Protein AF-A0A2D9HBE5-F1 (afdb_monomer)

Foldseek 3Di:
DVVLVVCVVVVNLVVSLVVLVVVCVVPNDPVSVVVSVVSCVVPVVVVVVVVVVVVVVVVVVVVD

Mean predicted aligned error: 7.0 Å

Secondary structure (DSSP, 8-state):
-HHHHHHHHTT-HHHHHHHHHHHHHHS--HHHHHHHHHHHHHHHHHHHHHHHHHHHHHHHHH--

Radius of gyration: 16.53 Å; Cα contacts (8 Å, |Δi|>4): 31; chains: 1; bounding box: 36×20×46 Å

pLDDT: mean 88.76, std 8.78, range [62.19, 97.19]

Sequence (64 aa):
DTLANLYLKQGHARQALTTLETLQANAPDTTRAARIASLEARFEQPRLRRLEELLARIRESRER

Structure (mmCIF, N/CA/C/O backbone):
data_AF-A0A2D9HBE5-F1
#
_entry.id   AF-A0A2D9HBE5-F1
#
loop_
_atom_site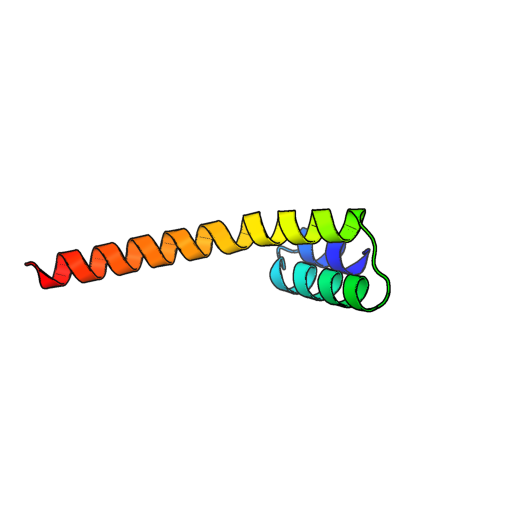.group_PDB
_atom_site.id
_atom_site.type_symbol
_atom_site.label_atom_id
_atom_site.label_alt_id
_atom_site.label_comp_id
_atom_site.label_asym_id
_atom_site.label_entity_id
_atom_site.label_seq_id
_atom_site.pdbx_PDB_ins_code
_atom_site.Cartn_x
_atom_site.Cartn_y
_atom_site.Cartn_z
_atom_site.occupancy
_atom_site.B_iso_or_equiv
_atom_site.auth_seq_id
_atom_site.auth_comp_id
_atom_site.auth_asym_id
_atom_site.auth_atom_id
_atom_site.pdbx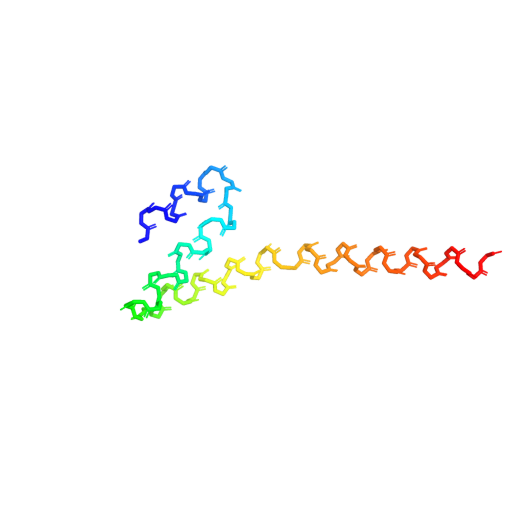_PDB_model_num
ATOM 1 N N . ASP A 1 1 ? 3.433 0.949 -12.615 1.00 81.38 1 ASP A N 1
ATOM 2 C CA . ASP A 1 1 ? 3.147 1.990 -11.598 1.00 81.38 1 ASP A CA 1
ATOM 3 C C . ASP A 1 1 ? 2.126 3.052 -12.017 1.00 81.38 1 ASP A C 1
ATOM 5 O O . ASP A 1 1 ? 1.362 3.493 -11.166 1.00 81.38 1 ASP A O 1
ATOM 9 N N . THR A 1 2 ? 2.046 3.453 -13.292 1.00 89.81 2 THR A N 1
ATOM 10 C CA . THR A 1 2 ? 1.112 4.496 -13.777 1.00 89.81 2 THR A CA 1
ATOM 11 C C . THR A 1 2 ? -0.357 4.247 -13.412 1.00 89.81 2 THR A C 1
ATOM 13 O O . THR A 1 2 ? -1.030 5.159 -12.939 1.00 89.81 2 THR A O 1
ATOM 16 N N . LEU A 1 3 ? -0.840 3.007 -13.550 1.00 93.62 3 LEU A N 1
ATOM 17 C CA . LEU A 1 3 ? -2.212 2.635 -13.182 1.00 93.62 3 LEU A CA 1
ATOM 18 C C . LEU A 1 3 ? -2.462 2.727 -11.667 1.00 93.62 3 LEU A C 1
ATOM 20 O O . LEU A 1 3 ? -3.474 3.272 -11.235 1.00 93.62 3 LEU A O 1
ATOM 24 N N . ALA A 1 4 ? -1.510 2.277 -10.847 1.00 93.44 4 ALA A N 1
ATOM 25 C CA . ALA A 1 4 ? -1.611 2.405 -9.395 1.00 93.44 4 ALA A CA 1
ATOM 26 C C . ALA A 1 4 ? -1.669 3.878 -8.950 1.00 93.44 4 ALA A C 1
ATOM 28 O O . ALA A 1 4 ? -2.423 4.226 -8.045 1.00 93.44 4 ALA A O 1
ATOM 29 N N . ASN A 1 5 ? -0.923 4.765 -9.621 1.00 94.38 5 ASN A N 1
ATOM 30 C CA . ASN A 1 5 ? -0.978 6.206 -9.360 1.00 94.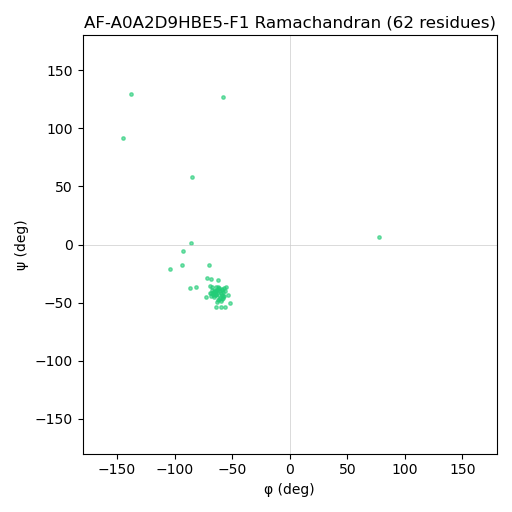38 5 ASN A CA 1
ATOM 31 C C . ASN A 1 5 ? -2.351 6.806 -9.687 1.00 94.38 5 ASN A C 1
ATOM 33 O O . ASN A 1 5 ? -2.829 7.663 -8.945 1.00 94.38 5 ASN A O 1
ATOM 37 N N . LEU A 1 6 ? -2.982 6.369 -10.780 1.00 97.06 6 LEU A N 1
ATOM 38 C CA . LEU A 1 6 ? -4.331 6.804 -11.141 1.00 97.06 6 LEU A CA 1
ATOM 39 C C . LEU A 1 6 ? -5.342 6.390 -10.067 1.00 97.06 6 LEU A C 1
ATOM 41 O O . LEU A 1 6 ? -6.085 7.238 -9.575 1.00 97.06 6 LEU A O 1
ATOM 45 N N . TYR A 1 7 ? -5.298 5.127 -9.638 1.00 95.25 7 TYR A N 1
ATOM 46 C CA . TYR A 1 7 ? -6.166 4.642 -8.568 1.00 95.25 7 TYR A CA 1
ATOM 47 C C . TYR A 1 7 ? -5.980 5.427 -7.268 1.00 95.25 7 TYR A C 1
ATOM 49 O O . TYR A 1 7 ? -6.965 5.771 -6.621 1.00 95.25 7 TYR A O 1
ATOM 57 N N . LEU A 1 8 ? -4.747 5.794 -6.906 1.00 92.00 8 LEU A N 1
ATOM 58 C CA . LEU A 1 8 ? -4.516 6.624 -5.720 1.00 92.00 8 LEU A CA 1
ATOM 59 C C . LEU A 1 8 ? -5.120 8.019 -5.841 1.00 92.00 8 LEU A C 1
ATOM 61 O O . LEU A 1 8 ? -5.744 8.488 -4.892 1.00 92.00 8 LEU A O 1
ATOM 65 N N . LYS A 1 9 ? -4.978 8.668 -7.001 1.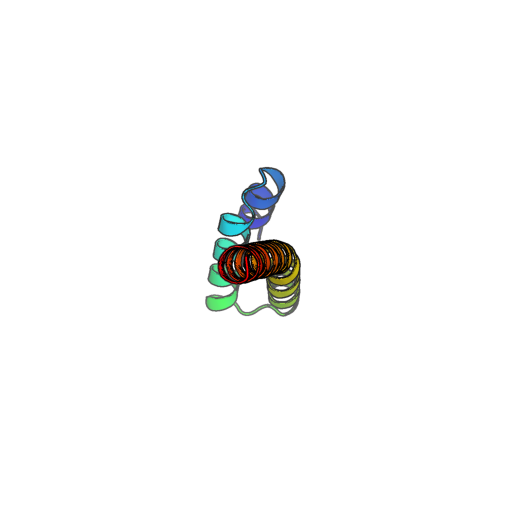00 94.69 9 LYS A N 1
ATOM 66 C CA . LYS A 1 9 ? -5.572 9.990 -7.255 1.00 94.69 9 LYS A CA 1
ATOM 67 C C . LYS A 1 9 ? -7.098 9.970 -7.180 1.00 94.69 9 LYS A C 1
ATOM 69 O O . LYS A 1 9 ? -7.696 10.962 -6.786 1.00 94.69 9 LYS A O 1
ATOM 74 N N . GLN A 1 10 ? -7.712 8.845 -7.530 1.00 94.81 10 GLN A N 1
ATOM 75 C CA . GLN A 1 10 ? -9.159 8.637 -7.461 1.00 94.81 10 GLN A CA 1
ATOM 76 C C . GLN A 1 10 ? -9.640 8.159 -6.077 1.00 94.81 10 GLN A C 1
ATOM 78 O O . GLN A 1 10 ? -10.826 7.916 -5.887 1.00 94.81 10 GLN A O 1
ATOM 83 N N . GLY A 1 11 ? -8.741 8.000 -5.097 1.00 90.81 11 GLY A N 1
ATOM 84 C CA . GLY A 1 11 ? -9.082 7.489 -3.764 1.00 90.81 11 GLY A CA 1
ATOM 85 C C . GLY A 1 11 ? -9.284 5.969 -3.700 1.00 90.81 11 GLY A C 1
ATOM 86 O O . GLY A 1 11 ? -9.630 5.424 -2.652 1.00 90.81 11 GLY A O 1
ATOM 87 N N . HIS A 1 12 ? -9.012 5.247 -4.785 1.00 92.12 12 HIS A N 1
ATOM 88 C CA . HIS A 1 12 ? -9.129 3.794 -4.895 1.00 92.12 12 HIS A CA 1
ATOM 89 C C . HIS A 1 12 ? -7.877 3.072 -4.382 1.00 92.12 12 HIS A C 1
ATOM 91 O O . HIS A 1 12 ? -7.228 2.293 -5.083 1.00 92.12 12 HIS A O 1
ATOM 97 N N . ALA A 1 13 ? -7.536 3.311 -3.117 1.00 89.44 13 ALA A N 1
ATOM 98 C CA . ALA A 1 13 ? -6.314 2.804 -2.499 1.00 89.44 13 ALA A CA 1
ATOM 99 C C . ALA A 1 13 ? -6.142 1.277 -2.583 1.00 89.44 13 ALA A C 1
ATOM 101 O O . ALA A 1 13 ? -5.033 0.796 -2.800 1.00 89.44 13 ALA A O 1
ATOM 102 N N . ARG A 1 14 ? -7.234 0.508 -2.466 1.00 89.81 14 ARG A N 1
ATOM 103 C CA . ARG A 1 14 ? -7.178 -0.961 -2.547 1.00 89.81 14 ARG A CA 1
ATOM 104 C C . ARG A 1 14 ? -6.830 -1.451 -3.953 1.00 89.81 14 ARG A C 1
ATOM 106 O O . ARG A 1 14 ? -6.003 -2.339 -4.092 1.00 89.81 14 ARG A O 1
ATOM 113 N N . GLN A 1 15 ? -7.400 -0.832 -4.987 1.00 92.50 15 GLN A N 1
ATOM 114 C CA . GLN A 1 15 ? -7.072 -1.160 -6.380 1.00 92.50 15 GLN A CA 1
ATOM 115 C C . GLN A 1 15 ? -5.632 -0.759 -6.717 1.00 92.50 15 GLN A C 1
ATOM 117 O O . GLN A 1 15 ? -4.933 -1.489 -7.420 1.00 92.50 15 GLN A O 1
ATOM 122 N N . ALA A 1 16 ? -5.163 0.369 -6.174 1.00 94.25 16 ALA A N 1
ATOM 123 C CA . ALA A 1 16 ? -3.771 0.778 -6.300 1.00 94.25 16 ALA A CA 1
ATOM 124 C C . ALA A 1 16 ? -2.810 -0.241 -5.676 1.00 94.25 16 AL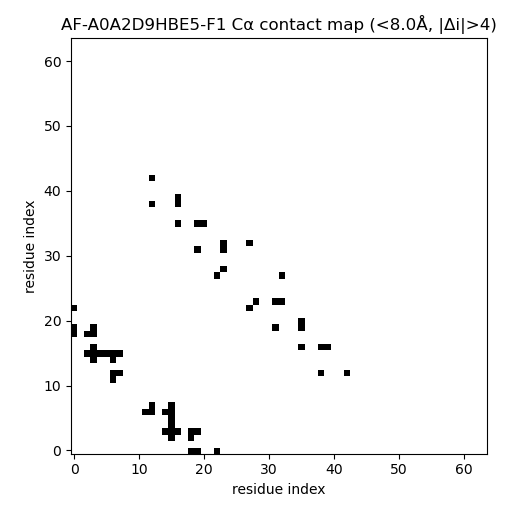A A C 1
ATOM 126 O O . ALA A 1 16 ? -1.836 -0.613 -6.326 1.00 94.25 16 ALA A O 1
ATOM 127 N N . LEU A 1 17 ? -3.104 -0.706 -4.457 1.00 93.88 17 LEU A N 1
ATOM 128 C CA . LEU A 1 17 ? -2.304 -1.709 -3.756 1.00 93.88 17 LEU A CA 1
ATOM 129 C C . LEU A 1 17 ? -2.222 -3.013 -4.562 1.00 93.88 17 LEU A C 1
ATOM 131 O O . LEU A 1 17 ? -1.125 -3.409 -4.944 1.00 93.88 17 LEU A O 1
ATOM 135 N N . THR A 1 18 ? -3.366 -3.579 -4.961 1.00 92.94 18 THR A N 1
ATOM 136 C CA . THR A 1 18 ? -3.418 -4.805 -5.779 1.00 92.94 18 THR A CA 1
ATOM 137 C C . THR A 1 18 ? -2.662 -4.665 -7.100 1.00 92.94 18 THR A C 1
ATOM 139 O O . THR A 1 18 ? -1.981 -5.589 -7.549 1.00 92.94 18 THR A O 1
ATOM 142 N N . THR A 1 19 ? -2.729 -3.487 -7.726 1.00 96.25 19 THR A N 1
ATOM 143 C CA . THR A 1 19 ? -1.964 -3.207 -8.948 1.00 96.25 19 THR A CA 1
ATOM 144 C C . THR A 1 19 ? -0.455 -3.241 -8.681 1.00 96.25 19 THR A C 1
ATOM 146 O O . THR A 1 19 ? 0.293 -3.796 -9.483 1.00 96.25 19 THR A O 1
ATOM 149 N N . LEU A 1 20 ? 0.012 -2.655 -7.574 1.00 95.38 20 LEU A N 1
ATOM 150 C CA . LEU A 1 20 ? 1.436 -2.647 -7.221 1.00 95.38 20 LEU A CA 1
ATOM 151 C C . LEU A 1 20 ? 1.939 -4.038 -6.835 1.00 95.38 20 LEU A C 1
ATOM 153 O O . LEU A 1 20 ? 3.014 -4.412 -7.291 1.00 95.38 20 LEU A O 1
ATOM 157 N N . GLU A 1 21 ? 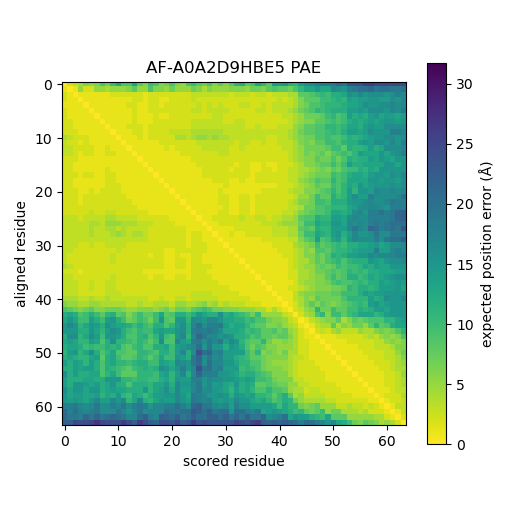1.166 -4.806 -6.067 1.00 95.12 21 GLU A N 1
ATOM 158 C CA . GLU A 1 21 ? 1.476 -6.198 -5.710 1.00 95.12 21 GLU A CA 1
ATOM 159 C C . GLU A 1 21 ? 1.630 -7.069 -6.959 1.00 95.12 21 GLU A C 1
ATOM 161 O O . GLU A 1 21 ? 2.618 -7.784 -7.106 1.00 95.12 21 GLU A O 1
ATOM 166 N N . THR A 1 22 ? 0.705 -6.937 -7.915 1.00 96.44 22 THR A N 1
ATOM 167 C CA . THR A 1 22 ? 0.759 -7.677 -9.185 1.00 96.44 22 THR A CA 1
ATOM 168 C C . THR A 1 22 ? 2.018 -7.326 -9.980 1.00 96.44 22 THR A C 1
ATOM 170 O O . THR A 1 22 ? 2.692 -8.200 -10.521 1.00 96.44 22 THR A O 1
ATOM 173 N N . LEU A 1 23 ? 2.376 -6.040 -10.047 1.00 96.00 23 LEU A N 1
ATOM 174 C CA . LEU A 1 23 ? 3.607 -5.609 -10.710 1.00 96.00 23 LEU A CA 1
ATOM 175 C C . LEU A 1 23 ? 4.855 -6.114 -9.977 1.00 96.00 23 LEU A C 1
ATOM 177 O O . LEU A 1 23 ? 5.802 -6.541 -10.628 1.00 96.00 23 LEU A O 1
ATOM 181 N N . GLN A 1 24 ? 4.860 -6.077 -8.642 1.00 96.44 24 GLN A N 1
ATOM 182 C CA . GLN A 1 24 ? 5.951 -6.583 -7.808 1.00 96.44 24 GLN A CA 1
ATOM 183 C C . GLN A 1 24 ? 6.169 -8.087 -7.987 1.00 96.44 24 GLN A C 1
ATOM 185 O O . GLN A 1 24 ? 7.316 -8.514 -8.063 1.00 96.44 24 GLN A O 1
ATOM 190 N N . ALA A 1 25 ? 5.091 -8.868 -8.093 1.00 95.00 25 ALA A N 1
ATOM 191 C CA . ALA A 1 25 ? 5.161 -10.309 -8.323 1.00 95.00 25 ALA A CA 1
ATOM 192 C C . ALA A 1 25 ? 5.784 -10.654 -9.686 1.00 95.00 25 ALA A C 1
ATOM 194 O O . ALA A 1 25 ? 6.539 -11.615 -9.791 1.00 95.00 25 ALA A O 1
ATOM 195 N N . ASN A 1 26 ? 5.500 -9.853 -10.719 1.00 96.19 26 ASN A N 1
ATOM 196 C CA . ASN A 1 26 ? 6.029 -10.070 -12.069 1.00 96.19 26 ASN A CA 1
ATOM 197 C C . ASN A 1 26 ? 7.459 -9.540 -12.255 1.00 96.19 26 ASN A C 1
ATOM 199 O O . ASN A 1 26 ? 8.247 -10.127 -12.990 1.00 96.19 26 ASN A O 1
ATOM 203 N N . ALA A 1 27 ? 7.784 -8.409 -11.631 1.00 96.19 27 ALA A N 1
ATOM 204 C CA . ALA A 1 27 ? 9.079 -7.751 -11.758 1.00 96.19 27 ALA A CA 1
ATOM 205 C C . ALA A 1 27 ? 9.463 -7.116 -10.415 1.00 96.19 27 ALA A C 1
ATOM 207 O O . ALA A 1 27 ? 9.085 -5.966 -10.163 1.00 96.19 27 ALA A O 1
ATOM 208 N N . PRO A 1 28 ? 10.187 -7.841 -9.547 1.00 94.81 28 PRO A N 1
ATOM 209 C CA . PRO A 1 28 ? 10.532 -7.351 -8.222 1.00 94.81 28 PRO A CA 1
ATOM 210 C C . PRO A 1 28 ? 11.316 -6.039 -8.275 1.00 94.81 28 PRO A C 1
ATOM 212 O O . PRO A 1 28 ? 12.341 -5.940 -8.944 1.00 94.81 28 PRO A O 1
ATOM 215 N N . ASP A 1 29 ? 10.832 -5.037 -7.547 1.00 97.19 29 ASP A N 1
ATOM 216 C CA . ASP A 1 29 ? 11.465 -3.729 -7.423 1.00 97.19 29 ASP A CA 1
ATOM 217 C C . ASP A 1 29 ? 11.419 -3.245 -5.966 1.00 97.19 29 ASP A C 1
ATOM 219 O O . ASP A 1 29 ? 10.376 -3.269 -5.309 1.00 97.19 29 ASP A O 1
ATOM 223 N N . THR A 1 30 ? 12.562 -2.822 -5.427 1.00 95.94 30 THR A N 1
ATOM 224 C CA . THR A 1 30 ? 12.677 -2.441 -4.010 1.00 95.94 30 THR A CA 1
ATOM 225 C C . THR A 1 30 ? 11.925 -1.145 -3.700 1.00 95.94 30 THR A C 1
ATOM 227 O O . THR A 1 30 ? 11.323 -1.009 -2.633 1.00 95.94 30 THR A O 1
ATOM 230 N N . THR A 1 31 ? 11.904 -0.192 -4.635 1.00 96.00 31 THR A N 1
ATOM 231 C CA . THR A 1 31 ? 11.167 1.068 -4.473 1.00 96.00 31 THR A CA 1
ATOM 232 C C . THR A 1 31 ? 9.661 0.819 -4.462 1.00 96.00 31 THR A C 1
ATOM 234 O O . THR A 1 31 ? 8.930 1.411 -3.661 1.00 96.00 31 THR A O 1
ATOM 237 N N . ARG A 1 32 ? 9.181 -0.095 -5.306 1.00 95.00 32 ARG A N 1
ATOM 238 C CA . ARG A 1 32 ? 7.784 -0.519 -5.320 1.00 95.00 32 ARG A CA 1
ATOM 239 C C . ARG A 1 32 ? 7.413 -1.275 -4.049 1.00 95.00 32 ARG A C 1
ATOM 241 O O . ARG A 1 32 ? 6.376 -0.959 -3.473 1.00 95.00 32 ARG A O 1
ATOM 248 N N . ALA A 1 33 ? 8.261 -2.182 -3.566 1.00 93.50 33 ALA A N 1
ATOM 249 C CA . ALA A 1 33 ? 8.044 -2.879 -2.297 1.00 93.50 33 ALA A CA 1
ATOM 250 C C . ALA A 1 33 ? 7.900 -1.900 -1.114 1.00 93.50 33 ALA A C 1
ATOM 252 O O . ALA A 1 33 ? 6.955 -2.005 -0.334 1.00 93.50 33 ALA A O 1
ATOM 253 N N . ALA A 1 34 ? 8.762 -0.880 -1.029 1.00 95.12 34 ALA A N 1
ATOM 254 C CA . ALA A 1 34 ? 8.648 0.163 -0.007 1.00 95.12 34 ALA A CA 1
ATOM 255 C C . ALA A 1 34 ? 7.335 0.962 -0.122 1.00 95.12 34 ALA A C 1
ATOM 257 O O . ALA A 1 34 ? 6.709 1.302 0.885 1.00 95.12 34 ALA A O 1
ATOM 258 N N . ARG A 1 35 ? 6.879 1.243 -1.351 1.00 93.25 35 ARG A N 1
ATOM 259 C CA . ARG A 1 35 ? 5.574 1.881 -1.578 1.00 93.25 35 ARG A CA 1
ATOM 260 C C . ARG A 1 35 ? 4.412 0.996 -1.139 1.00 93.25 35 ARG A C 1
ATOM 262 O O . ARG A 1 35 ? 3.501 1.533 -0.518 1.00 93.25 35 ARG A O 1
ATOM 269 N N . ILE A 1 36 ? 4.437 -0.302 -1.446 1.00 94.31 36 ILE A N 1
ATOM 270 C CA . ILE A 1 36 ? 3.422 -1.279 -1.013 1.00 94.31 36 ILE A CA 1
ATOM 271 C C . ILE A 1 36 ? 3.309 -1.255 0.513 1.00 94.31 36 ILE A C 1
ATOM 273 O O . ILE A 1 36 ? 2.240 -0.932 1.020 1.00 94.31 36 ILE A O 1
ATOM 277 N N . ALA A 1 37 ? 4.426 -1.422 1.227 1.00 91.31 37 ALA A N 1
ATOM 278 C CA . ALA A 1 37 ? 4.442 -1.391 2.690 1.00 91.31 37 ALA A CA 1
ATOM 279 C C . ALA A 1 37 ? 3.899 -0.065 3.263 1.00 91.31 37 ALA A C 1
ATOM 281 O O . ALA A 1 37 ? 3.139 -0.046 4.231 1.00 91.31 37 ALA A O 1
ATOM 282 N N . SER A 1 38 ? 4.245 1.073 2.647 1.00 90.94 38 SER A N 1
ATOM 283 C CA . SER A 1 38 ? 3.715 2.383 3.050 1.00 90.94 38 SER A CA 1
ATOM 284 C C . SER A 1 38 ? 2.202 2.504 2.829 1.00 90.94 38 SER A C 1
ATOM 286 O O . SER A 1 38 ? 1.495 3.077 3.659 1.00 90.94 38 SER A O 1
ATOM 288 N N . LEU A 1 39 ? 1.694 1.975 1.714 1.00 89.62 39 LEU A N 1
ATOM 289 C CA . LEU A 1 39 ? 0.266 1.916 1.418 1.00 89.62 39 LEU A CA 1
ATOM 290 C C . LEU A 1 39 ? -0.454 1.026 2.435 1.00 89.62 39 LEU A C 1
ATOM 292 O O . LEU A 1 39 ? -1.381 1.502 3.085 1.00 89.62 39 LEU A O 1
ATOM 296 N N . GLU A 1 40 ? -0.005 -0.210 2.634 1.00 89.12 40 GLU A N 1
ATOM 297 C CA . GLU A 1 40 ? -0.570 -1.143 3.617 1.00 89.12 40 GLU A CA 1
ATOM 298 C C . GLU A 1 40 ? -0.654 -0.507 5.003 1.00 89.12 40 GLU A C 1
ATOM 300 O O . GLU A 1 40 ? -1.741 -0.415 5.569 1.00 89.12 40 GLU A O 1
ATOM 305 N N . ALA A 1 41 ? 0.438 0.083 5.497 1.00 85.88 41 ALA A N 1
ATOM 306 C CA . ALA A 1 41 ? 0.446 0.759 6.792 1.00 85.88 41 ALA A CA 1
ATOM 307 C C . ALA A 1 41 ? -0.618 1.869 6.895 1.00 85.88 41 ALA A C 1
ATOM 309 O O . ALA A 1 41 ? -1.289 2.002 7.919 1.00 85.88 41 ALA A O 1
ATOM 310 N N . ARG A 1 42 ? -0.828 2.652 5.829 1.00 82.69 42 ARG A N 1
ATOM 311 C CA . ARG A 1 42 ? -1.834 3.730 5.817 1.00 82.69 42 ARG A CA 1
ATOM 312 C C . ARG A 1 42 ? -3.271 3.212 5.772 1.00 82.69 42 ARG A C 1
ATOM 314 O O . ARG A 1 42 ? -4.160 3.904 6.264 1.00 82.69 42 ARG A O 1
ATOM 321 N N . PHE A 1 43 ? -3.520 2.040 5.186 1.00 75.44 43 PHE A N 1
ATOM 322 C CA . PHE A 1 43 ? -4.878 1.518 4.975 1.00 75.44 43 PHE A CA 1
ATOM 323 C C . PHE A 1 43 ? -5.287 0.401 5.943 1.00 75.44 43 PHE A C 1
ATOM 325 O O . PHE A 1 43 ? -6.487 0.207 6.161 1.00 75.44 43 PHE A O 1
ATOM 332 N N . GLU A 1 44 ? -4.336 -0.293 6.563 1.00 68.50 44 GLU A N 1
ATOM 333 C CA . GLU A 1 44 ? -4.595 -1.321 7.573 1.00 68.50 44 GLU A CA 1
ATOM 334 C C . GLU A 1 44 ? -4.731 -0.736 8.982 1.00 68.50 44 GLU A C 1
ATOM 336 O O . GLU A 1 44 ? -5.639 -1.134 9.715 1.00 68.50 44 GLU A O 1
ATOM 341 N N . GLN A 1 45 ? -3.944 0.286 9.343 1.00 66.44 45 GLN A N 1
ATOM 342 C CA . GLN A 1 45 ? -4.021 0.905 10.676 1.00 66.44 45 GLN A CA 1
ATOM 343 C C . GLN A 1 45 ? -5.410 1.478 11.025 1.00 66.44 45 GLN A C 1
ATOM 345 O O . GLN A 1 45 ? -5.890 1.237 12.135 1.00 66.44 45 GLN A O 1
ATOM 350 N N . PRO A 1 46 ? -6.123 2.185 10.121 1.00 68.56 46 PRO A N 1
ATOM 351 C CA . PRO A 1 46 ? -7.455 2.701 10.438 1.00 68.56 46 PRO A CA 1
ATOM 352 C C . PRO A 1 46 ? -8.510 1.598 10.591 1.00 68.56 46 PRO A C 1
ATOM 354 O O . PRO A 1 46 ? -9.476 1.767 11.335 1.00 68.56 46 PRO A O 1
ATOM 357 N N . ARG A 1 47 ? -8.350 0.469 9.884 1.00 67.88 47 ARG A N 1
ATOM 358 C CA . ARG A 1 47 ? -9.250 -0.686 10.012 1.00 67.88 47 ARG A CA 1
ATOM 359 C C . ARG A 1 47 ? -9.031 -1.415 11.327 1.00 67.88 47 ARG A C 1
ATOM 361 O O . ARG A 1 47 ? -10.016 -1.728 11.989 1.00 67.88 47 ARG A O 1
ATOM 368 N N . LEU A 1 48 ? -7.772 -1.644 11.698 1.00 70.81 48 LEU A N 1
ATOM 369 C CA . LEU A 1 48 ? -7.428 -2.284 12.962 1.00 70.81 48 LEU A CA 1
ATOM 370 C C . LEU A 1 48 ? -7.966 -1.467 14.141 1.00 70.81 48 LEU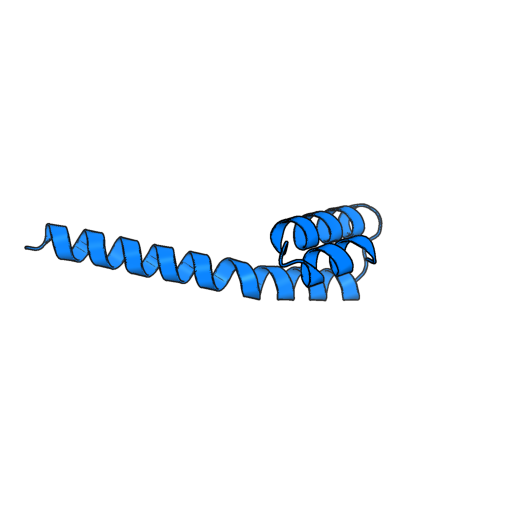 A C 1
ATOM 372 O O . LEU A 1 48 ? -8.713 -2.003 14.952 1.00 70.81 48 LEU A O 1
ATOM 376 N N . ARG A 1 49 ? -7.724 -0.149 14.148 1.00 73.19 49 ARG A N 1
ATOM 377 C CA . ARG A 1 49 ? -8.235 0.744 15.197 1.00 73.19 49 ARG A CA 1
ATOM 378 C C . ARG A 1 49 ? -9.762 0.706 15.314 1.00 73.19 49 ARG A C 1
ATOM 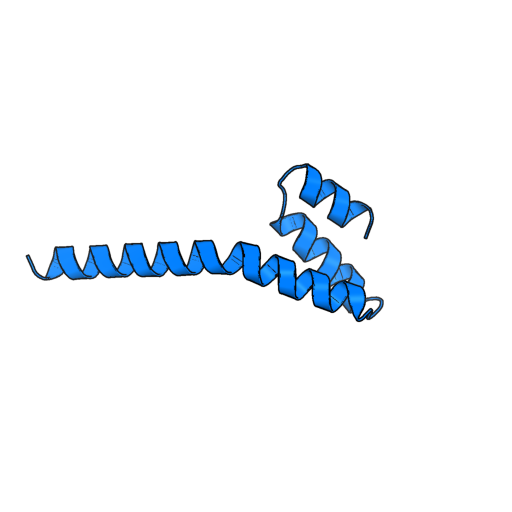380 O O . ARG A 1 49 ? -10.291 0.591 16.412 1.00 73.19 49 ARG A O 1
ATOM 387 N N . ARG A 1 50 ? -10.494 0.744 14.191 1.00 76.62 50 ARG A N 1
ATOM 388 C CA . ARG A 1 50 ? -11.967 0.626 14.217 1.00 76.62 50 ARG A CA 1
ATOM 389 C C . ARG A 1 50 ? -12.444 -0.716 14.764 1.00 76.62 50 ARG A C 1
ATOM 391 O O . ARG A 1 50 ? -13.481 -0.764 15.419 1.00 76.62 50 ARG A O 1
ATOM 398 N N . LEU A 1 51 ? -11.735 -1.803 14.463 1.00 80.94 51 LEU A N 1
ATOM 399 C CA . LEU A 1 51 ? -12.071 -3.122 14.989 1.00 80.94 51 LEU A CA 1
ATOM 400 C C . LEU A 1 51 ? -11.827 -3.183 16.500 1.00 80.94 51 LEU A C 1
ATOM 402 O O . LEU A 1 51 ? -12.689 -3.666 17.228 1.00 80.94 51 LEU A O 1
ATOM 406 N N . GLU A 1 52 ? -10.700 -2.653 16.971 1.00 87.44 52 GLU A N 1
ATOM 407 C CA . GLU A 1 52 ? -10.380 -2.548 18.399 1.00 87.44 52 GLU A CA 1
ATOM 408 C C . GLU A 1 52 ? -11.436 -1.726 19.151 1.00 87.44 52 GLU A C 1
ATOM 410 O O . GLU A 1 52 ? -11.966 -2.185 20.163 1.00 87.44 52 GLU A O 1
ATOM 415 N N . GLU A 1 53 ? -11.817 -0.562 18.617 1.00 88.81 53 GLU A N 1
ATOM 416 C CA . GLU A 1 53 ? -12.883 0.285 19.167 1.00 88.81 53 GLU A CA 1
ATOM 417 C C . GLU A 1 53 ? -14.237 -0.442 19.216 1.00 88.81 53 GLU A C 1
ATOM 419 O O . GLU A 1 53 ? -14.968 -0.351 20.205 1.00 88.81 53 GLU A O 1
ATOM 424 N N . LEU A 1 54 ? -14.584 -1.191 18.165 1.00 91.50 54 LEU A N 1
ATOM 425 C CA . LEU A 1 54 ? -15.825 -1.963 18.118 1.00 91.50 54 LEU A CA 1
ATOM 426 C C . LEU A 1 54 ? -15.827 -3.091 19.158 1.00 91.50 54 LEU A C 1
ATOM 428 O O . LEU A 1 54 ? -16.817 -3.281 19.863 1.00 91.50 54 LEU A O 1
ATOM 432 N N . LEU A 1 55 ? -14.721 -3.827 19.273 1.00 91.69 55 LEU A N 1
ATOM 433 C CA . LEU A 1 55 ? -14.574 -4.902 20.251 1.00 91.69 55 LEU A CA 1
ATOM 434 C C . LEU A 1 55 ? -14.633 -4.368 21.685 1.00 91.69 55 LEU A C 1
ATOM 436 O O . LEU A 1 55 ? -15.279 -4.987 22.531 1.00 91.69 55 LEU A O 1
ATOM 440 N N . ALA A 1 56 ? -14.020 -3.212 21.952 1.00 91.62 56 ALA A N 1
ATOM 441 C CA . ALA A 1 56 ? -14.099 -2.544 23.249 1.00 91.62 56 ALA A CA 1
ATOM 442 C C . ALA A 1 56 ? -15.550 -2.186 23.614 1.00 91.62 56 ALA A C 1
ATOM 444 O O . ALA A 1 56 ? -16.008 -2.521 24.705 1.00 91.62 56 ALA A O 1
ATOM 445 N N . ARG A 1 57 ? -16.310 -1.612 22.672 1.00 91.94 57 ARG A N 1
ATOM 446 C CA . ARG A 1 57 ? -17.738 -1.292 22.859 1.00 91.94 57 ARG A CA 1
ATOM 447 C C .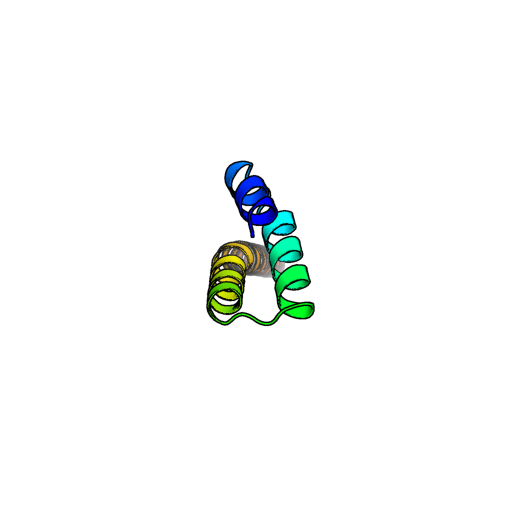 ARG A 1 57 ? -18.601 -2.521 23.142 1.00 91.94 57 ARG A C 1
ATOM 449 O O . ARG A 1 57 ? -19.500 -2.465 23.975 1.00 91.94 57 ARG A O 1
ATOM 456 N N . ILE A 1 58 ? -18.341 -3.635 22.455 1.00 93.00 58 ILE A N 1
ATOM 457 C CA . ILE A 1 58 ? -19.077 -4.890 22.678 1.00 93.00 58 ILE A CA 1
ATOM 458 C C . ILE A 1 58 ? -18.801 -5.444 24.081 1.00 93.00 58 ILE A C 1
ATOM 460 O O . ILE A 1 58 ? -19.726 -5.944 24.716 1.00 93.00 58 ILE A O 1
ATOM 464 N N . ARG A 1 59 ? -17.554 -5.364 24.568 1.00 89.12 59 ARG A N 1
ATOM 465 C CA . ARG A 1 59 ? -17.206 -5.787 25.935 1.00 89.12 59 ARG A CA 1
ATOM 466 C C . ARG A 1 59 ? -17.923 -4.933 26.977 1.00 89.12 59 ARG A C 1
ATOM 468 O O . ARG A 1 59 ? -18.618 -5.489 27.817 1.00 89.12 59 ARG A O 1
ATOM 475 N N . GLU A 1 60 ? -17.858 -3.610 26.842 1.00 89.19 60 GLU A N 1
ATOM 476 C CA . GLU A 1 60 ? -18.526 -2.681 27.761 1.00 89.19 60 GLU A CA 1
ATOM 477 C C . GLU A 1 60 ? -20.048 -2.907 27.820 1.00 89.19 60 GLU A C 1
ATOM 479 O O . GLU A 1 60 ? -20.647 -2.853 28.889 1.00 89.19 60 GLU A O 1
ATOM 484 N N . SER A 1 61 ? -20.686 -3.223 26.688 1.00 85.19 61 SER A N 1
ATOM 485 C CA . SER A 1 61 ? -22.124 -3.521 26.637 1.00 85.19 61 SER A CA 1
ATOM 486 C C . SER A 1 61 ? -22.516 -4.852 27.287 1.00 85.19 61 SER A C 1
ATOM 488 O O . SER A 1 61 ? -23.704 -5.060 27.515 1.00 85.19 61 SER A O 1
ATOM 490 N N . ARG A 1 62 ? -21.575 -5.776 27.514 1.00 80.31 62 ARG A N 1
ATOM 491 C CA . ARG A 1 62 ? -21.836 -7.074 28.163 1.00 80.31 62 ARG A CA 1
ATOM 492 C C . ARG A 1 62 ? -21.603 -7.044 29.673 1.00 80.31 62 ARG A C 1
ATOM 494 O O . ARG A 1 62 ? -22.041 -7.960 30.357 1.00 80.31 62 ARG A O 1
ATOM 501 N N . GLU A 1 63 ? -20.883 -6.039 30.161 1.00 80.06 63 GLU A N 1
ATOM 502 C CA . GLU A 1 63 ? -20.562 -5.849 31.581 1.00 80.06 63 GLU A CA 1
ATOM 503 C C . GLU A 1 63 ? -21.577 -4.943 32.307 1.00 80.06 63 GLU A C 1
ATOM 505 O O . GLU A 1 63 ? -21.491 -4.786 33.524 1.00 80.06 63 GLU A O 1
ATOM 510 N N . ARG A 1 64 ? -22.535 -4.363 31.570 1.00 62.19 64 ARG A N 1
ATOM 511 C CA . ARG A 1 64 ? -23.685 -3.604 32.085 1.00 62.19 64 ARG A CA 1
ATOM 512 C C . ARG A 1 64 ? -24.943 -4.463 32.079 1.00 62.19 64 ARG A C 1
ATOM 514 O O . ARG A 1 64 ? -25.756 -4.280 33.009 1.00 62.19 64 ARG A O 1
#

Solvent-accessible surface area (backbone atoms only — not comparable to full-atom values): 3645 Å² total; per-residue (Å²): 110,72,67,28,54,51,27,47,77,71,68,36,54,68,62,14,47,56,48,48,52,57,47,38,74,76,54,79,44,73,71,57,51,54,49,48,55,54,48,48,58,67,62,47,53,63,52,52,52,52,49,53,54,51,53,52,52,55,52,57,66,71,79,111

Nearest PDB structures (foldseek):
  5yzg-assembly1_J  TM=6.317E-01  e=3.675E+00  Homo sapiens
  5z56-assembly1_J  TM=6.317E-01  e=4.821E+00  Homo sapiens
  8szz-assembly1_V  TM=5.894E-01  e=6.324E+00  synthetic construct